Protein AF-A0A4S9LUE4-F1 (afdb_monomer_lite)

Radius of gyration: 18.69 Å; chains: 1; bounding box: 38×29×72 Å

Foldseek 3Di:
DVVLVVLLVVLVVLLVVVVVVVVPPDDDPPDDDDLLNSLQVNLVSLLVSLVVVVVVLPDPPDPLAQCAVSLVVSLVSLLVSLQVLLVVLQAADQDQLVSNLVSLVSSLVSLLVSLVSCVVVVNYDPVSVVSSVVSSVSSVSSSVSSVDPSYDPDDPPPPPPPD

Organism: Aureobasidium pullulans (NCBI:txid5580)

Sequence (163 aa):
MQLFLIKFVLIISTLFCFMQSTSRASTSIDDPQNTSDLVSQVTAAIQGADSLMMSNISSPGVANITFNEAYFNYVDSVLYLADTVQRRGRLFHSELNQPVYQALQSLSSAVSMYGHDLASQNIIQRNSTIRTLTTGSAIVRAQSAWANNQNYPGKREAFEWTS

pLDDT: mean 75.7, std 19.24, range [32.34, 97.75]

Secondary structure (DSSP, 8-state):
-HHHHHHHHHHHHHHHHHHHHHHT-SS-S-----HHHHHHHHHHHHHHHHHHHHHHHTSTT------HHHHHHHHHHHHHHHHHHHHHHTS-BSS-HHHHHHHHHHHHHHHHHHHHHHHHTT-S-HHHHHHHHHHHHHHHHHHHHHHS--B-SS---------

Structure (mmCIF, N/CA/C/O backbone):
data_AF-A0A4S9LUE4-F1
#
_entry.id   AF-A0A4S9LUE4-F1
#
loop_
_atom_site.group_PDB
_atom_site.id
_atom_site.type_symbol
_atom_site.label_atom_id
_atom_site.label_alt_id
_atom_site.label_comp_id
_atom_site.label_asym_id
_atom_site.label_entity_id
_atom_site.label_seq_id
_atom_site.pdbx_PDB_ins_code
_atom_site.Cartn_x
_atom_site.Cartn_y
_atom_site.Cartn_z
_atom_site.occupancy
_atom_site.B_iso_or_equiv
_atom_site.auth_seq_id
_atom_site.auth_comp_id
_atom_site.auth_asym_id
_atom_site.auth_atom_id
_atom_site.pdbx_PDB_model_num
ATOM 1 N N . MET A 1 1 ? -6.031 13.349 18.979 1.00 45.78 1 MET A N 1
ATOM 2 C CA . MET A 1 1 ? -6.762 12.983 17.738 1.00 45.78 1 MET A CA 1
ATOM 3 C C . MET A 1 1 ? -6.441 13.870 16.528 1.00 45.78 1 MET A C 1
ATOM 5 O O . MET A 1 1 ? -6.336 13.333 15.435 1.00 45.78 1 MET A O 1
ATOM 9 N N . GLN A 1 2 ? -6.228 15.185 16.677 1.00 38.06 2 GLN A N 1
ATOM 10 C CA . GLN A 1 2 ? -5.990 16.099 15.541 1.00 38.06 2 GLN A CA 1
ATOM 11 C C . GLN A 1 2 ? -4.717 15.777 14.724 1.00 38.06 2 GLN A C 1
ATOM 13 O O . GLN A 1 2 ? -4.746 15.814 13.501 1.00 38.06 2 GLN A O 1
ATOM 18 N N . LEU A 1 3 ? -3.628 15.350 15.379 1.00 42.78 3 LEU A N 1
ATOM 19 C CA . LEU A 1 3 ? -2.370 14.975 14.712 1.00 42.78 3 LEU A CA 1
ATOM 20 C C . LEU A 1 3 ? -2.484 13.703 13.846 1.00 42.78 3 LEU A C 1
ATOM 22 O O . LEU A 1 3 ? -1.803 13.567 12.833 1.00 42.78 3 LEU A O 1
ATOM 26 N N . PHE A 1 4 ? -3.370 12.784 14.238 1.00 48.81 4 PHE A N 1
ATOM 27 C CA . PHE A 1 4 ? -3.637 11.541 13.518 1.00 48.81 4 PHE A CA 1
ATOM 28 C C . PHE A 1 4 ? -4.406 11.824 12.216 1.00 48.81 4 PHE A C 1
ATOM 30 O O . PHE A 1 4 ? -4.006 11.366 11.149 1.00 48.81 4 PHE A O 1
ATOM 37 N N . LEU A 1 5 ? -5.456 12.654 12.284 1.00 48.19 5 LEU A N 1
ATOM 38 C CA . LEU A 1 5 ? -6.203 13.103 11.104 1.00 48.19 5 LEU A CA 1
ATOM 39 C C . LEU A 1 5 ? -5.308 13.859 10.117 1.00 48.19 5 LEU A C 1
ATOM 41 O O . LEU A 1 5 ? -5.442 13.660 8.919 1.00 48.19 5 LEU A O 1
ATOM 45 N N . ILE A 1 6 ? -4.352 14.660 10.598 1.00 49.06 6 ILE A N 1
ATOM 46 C CA . ILE A 1 6 ? -3.404 15.384 9.735 1.00 49.06 6 ILE A CA 1
ATOM 47 C C . ILE A 1 6 ? -2.508 14.418 8.947 1.00 49.06 6 ILE A C 1
ATOM 49 O O . ILE A 1 6 ? -2.323 14.609 7.748 1.00 49.06 6 ILE A O 1
ATOM 53 N N . LYS A 1 7 ? -1.985 13.354 9.576 1.00 48.34 7 LYS A N 1
ATOM 54 C CA . LYS A 1 7 ? -1.176 12.347 8.863 1.00 48.34 7 LYS A CA 1
ATOM 55 C C . LYS A 1 7 ? -2.007 11.479 7.917 1.00 48.34 7 LYS A C 1
ATOM 57 O O . LYS A 1 7 ? -1.537 11.121 6.844 1.00 48.34 7 LYS A O 1
ATOM 62 N N . PHE A 1 8 ? -3.253 11.199 8.281 1.00 52.25 8 PHE A N 1
ATOM 63 C CA . PHE A 1 8 ? -4.206 10.490 7.433 1.00 52.25 8 PHE A CA 1
ATOM 64 C C . PHE A 1 8 ? -4.598 11.307 6.190 1.00 52.25 8 PHE A C 1
ATOM 66 O O . PHE A 1 8 ? -4.598 10.798 5.071 1.00 52.25 8 PHE A O 1
ATOM 73 N N . VAL A 1 9 ? -4.841 12.607 6.374 1.00 53.91 9 VAL A N 1
ATOM 74 C CA . VAL A 1 9 ? -5.030 13.573 5.286 1.00 53.91 9 VAL A CA 1
ATOM 75 C C . VAL A 1 9 ? -3.762 13.680 4.442 1.00 53.91 9 VAL A C 1
ATOM 77 O O . VAL A 1 9 ? -3.874 13.684 3.230 1.00 53.91 9 VAL A O 1
ATOM 80 N N . LEU A 1 10 ? -2.562 13.658 5.031 1.00 53.78 10 LEU A N 1
ATOM 81 C CA . LEU A 1 10 ? -1.292 13.612 4.289 1.00 53.78 10 LEU A CA 1
ATOM 82 C C . LEU A 1 10 ? -1.137 12.349 3.427 1.00 53.78 10 LEU A C 1
ATOM 84 O O . LEU A 1 10 ? -0.624 12.451 2.315 1.00 53.78 10 LEU A O 1
ATOM 88 N N . ILE A 1 11 ? -1.600 11.182 3.889 1.00 58.00 11 ILE A N 1
ATOM 89 C CA . ILE A 1 11 ? -1.638 9.950 3.077 1.00 58.00 11 ILE A CA 1
ATOM 90 C C . ILE A 1 11 ? -2.582 10.147 1.883 1.00 58.00 11 ILE A C 1
ATOM 92 O O . ILE A 1 11 ? -2.194 9.913 0.741 1.00 58.00 11 ILE A O 1
ATOM 96 N N . ILE A 1 12 ? -3.793 10.658 2.118 1.00 57.31 12 ILE A N 1
ATOM 97 C CA . ILE A 1 12 ? -4.764 10.929 1.045 1.00 57.31 12 ILE A CA 1
ATOM 98 C C . ILE A 1 12 ? -4.251 12.020 0.086 1.00 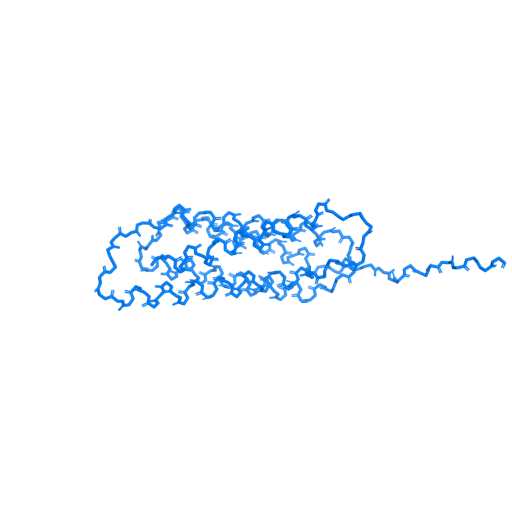57.31 12 ILE A C 1
ATOM 100 O O . ILE A 1 12 ? -4.403 11.896 -1.126 1.00 57.31 12 ILE A O 1
ATOM 104 N N . SER A 1 13 ? -3.598 13.066 0.592 1.00 54.06 13 SER A N 1
ATOM 105 C CA . SER A 1 13 ? -3.044 14.164 -0.204 1.00 54.06 13 SER A CA 1
ATOM 106 C C . SER A 1 13 ? -1.835 13.736 -1.034 1.00 54.06 1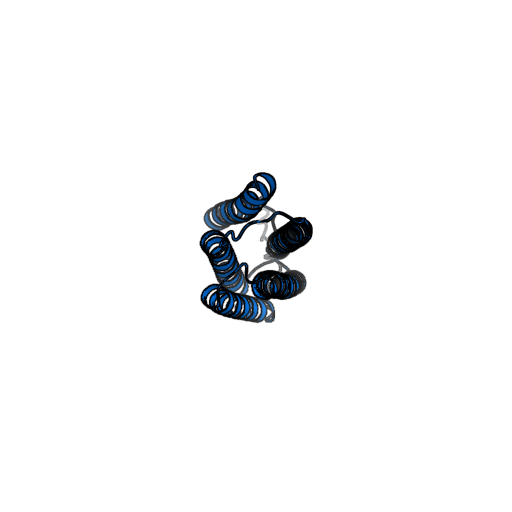3 SER A C 1
ATOM 108 O O . SER A 1 13 ? -1.746 14.130 -2.191 1.00 54.06 13 SER A O 1
ATOM 110 N N . THR A 1 14 ? -0.933 12.903 -0.505 1.00 56.78 14 THR A N 1
ATOM 111 C CA . THR A 1 14 ? 0.194 12.359 -1.291 1.00 56.78 14 THR A CA 1
ATOM 112 C C . THR A 1 14 ? -0.300 11.437 -2.408 1.00 56.78 14 THR A C 1
ATOM 114 O O . THR A 1 14 ? 0.182 11.525 -3.537 1.00 56.78 14 THR A O 1
ATOM 117 N N . LEU A 1 15 ? -1.342 10.643 -2.145 1.00 54.53 15 LEU A N 1
ATOM 118 C CA . LEU A 1 15 ? -2.043 9.855 -3.164 1.00 54.53 15 LEU A CA 1
ATOM 119 C C . LEU A 1 15 ? -2.737 10.725 -4.223 1.00 54.53 15 LEU A C 1
ATOM 121 O O . LEU A 1 15 ? -2.654 10.423 -5.414 1.00 54.53 15 LEU A O 1
ATOM 125 N N . PHE A 1 16 ? -3.381 11.823 -3.819 1.00 52.00 16 PHE A N 1
ATOM 126 C CA . PHE A 1 16 ? -4.038 12.758 -4.738 1.00 52.00 16 PHE A CA 1
ATOM 127 C C . PHE A 1 16 ? -3.031 13.524 -5.619 1.00 52.00 16 PHE A C 1
ATOM 129 O O . PHE A 1 16 ? -3.271 13.710 -6.812 1.00 52.00 16 PHE A O 1
ATOM 136 N N . CYS A 1 17 ? -1.869 13.902 -5.077 1.00 49.75 17 CYS A N 1
ATOM 137 C CA . CYS A 1 17 ? -0.790 14.525 -5.851 1.00 49.75 17 CYS A CA 1
ATOM 138 C C . CYS A 1 17 ? -0.208 13.567 -6.904 1.00 49.75 17 CYS A C 1
ATOM 140 O O . CYS A 1 17 ? -0.017 13.964 -8.053 1.00 49.75 17 CYS A O 1
ATOM 142 N N . PHE A 1 18 ? -0.007 12.291 -6.561 1.00 50.56 18 PHE A N 1
ATOM 143 C CA . PHE A 1 18 ? 0.437 11.278 -7.528 1.00 50.56 18 PHE A CA 1
ATOM 144 C C . PHE A 1 18 ? -0.603 11.001 -8.629 1.00 50.56 18 PHE A C 1
ATOM 146 O O . PHE A 1 18 ? -0.281 10.721 -9.788 1.00 50.56 18 PHE A O 1
ATOM 153 N N . MET A 1 19 ? -1.884 11.115 -8.290 1.00 50.16 19 MET A N 1
ATOM 154 C CA . MET A 1 19 ? -2.965 11.027 -9.267 1.00 50.16 19 MET A CA 1
ATOM 155 C C . MET A 1 19 ? -2.938 12.167 -10.289 1.00 50.16 19 MET A C 1
ATOM 157 O O . MET A 1 19 ? -3.210 11.951 -11.471 1.00 50.16 19 MET A O 1
ATOM 161 N N . GLN A 1 20 ? -2.558 13.374 -9.870 1.00 49.59 20 GLN A N 1
ATOM 162 C CA . GLN A 1 20 ? -2.398 14.497 -10.792 1.00 49.59 20 GLN A CA 1
ATOM 163 C C . GLN A 1 20 ? -1.162 14.361 -11.687 1.00 49.59 20 GLN A C 1
ATOM 165 O O . GLN A 1 20 ? -1.271 14.669 -12.877 1.00 49.59 20 GLN A O 1
ATOM 170 N N . SER A 1 21 ? -0.039 13.840 -11.182 1.00 42.50 21 SER A N 1
ATOM 171 C CA . SER A 1 21 ? 1.167 13.629 -12.000 1.00 42.50 21 SER A CA 1
ATOM 172 C C . SER A 1 21 ? 0.970 12.551 -13.071 1.00 42.50 21 SER A C 1
ATOM 174 O O . SER A 1 21 ? 1.343 12.739 -14.229 1.00 42.50 21 SER A O 1
ATOM 176 N N . THR A 1 22 ? 0.272 11.459 -12.744 1.00 43.53 22 THR A N 1
ATOM 177 C CA . THR A 1 22 ? -0.039 10.384 -13.708 1.00 43.53 22 THR A CA 1
ATOM 178 C C . THR A 1 22 ? -1.018 10.808 -14.813 1.00 43.53 22 THR A C 1
ATOM 180 O O . THR A 1 22 ? -0.915 10.309 -15.933 1.00 43.53 22 THR A O 1
ATOM 183 N N . SER A 1 23 ? -1.917 11.768 -14.555 1.00 39.56 23 SER A N 1
ATOM 184 C CA . SER A 1 23 ? -2.825 12.340 -15.573 1.00 39.56 23 SER A CA 1
ATOM 185 C C . SER A 1 23 ? -2.162 13.351 -16.523 1.00 39.56 23 SER A C 1
ATOM 187 O O . SER A 1 23 ? -2.708 13.652 -17.584 1.00 39.56 23 SER A O 1
ATOM 189 N N . ARG A 1 24 ? -0.978 13.865 -16.160 1.00 36.53 24 ARG A N 1
ATOM 190 C CA . ARG A 1 24 ? -0.192 14.849 -16.924 1.00 36.53 24 ARG A CA 1
ATOM 191 C C . ARG A 1 24 ? 0.995 14.232 -17.664 1.00 36.53 24 ARG A C 1
ATOM 193 O O . ARG A 1 24 ? 1.898 14.955 -18.073 1.00 36.53 24 ARG A O 1
ATOM 200 N N . ALA A 1 25 ? 0.986 12.917 -17.884 1.00 39.41 25 ALA A N 1
ATOM 201 C CA . ALA A 1 25 ? 2.006 12.202 -18.652 1.00 39.41 25 ALA A CA 1
ATOM 202 C C . ALA A 1 25 ? 1.921 12.483 -20.171 1.00 39.41 25 ALA A C 1
ATOM 204 O O . ALA A 1 25 ? 1.846 11.580 -21.001 1.00 39.41 25 ALA A O 1
ATOM 205 N N . SER A 1 26 ? 1.970 13.760 -20.531 1.00 37.84 26 SER A N 1
ATOM 206 C CA . SER A 1 26 ? 2.366 14.263 -21.834 1.00 37.84 26 SER A CA 1
ATOM 207 C C . SER A 1 26 ? 3.294 15.458 -21.590 1.00 37.84 26 SER A C 1
ATOM 209 O O . SER A 1 26 ? 2.858 16.505 -21.122 1.00 37.84 26 SER A O 1
ATOM 211 N N . THR A 1 27 ? 4.577 15.241 -21.909 1.00 36.41 27 THR A N 1
ATOM 212 C CA . THR A 1 27 ? 5.605 16.243 -22.264 1.00 36.41 27 THR A CA 1
ATOM 213 C C . THR A 1 27 ? 6.273 17.104 -21.180 1.00 36.41 27 THR A C 1
ATOM 215 O O . THR A 1 27 ? 6.507 18.285 -21.418 1.00 36.41 27 THR A O 1
ATOM 218 N N . SER A 1 28 ? 6.700 16.547 -20.045 1.00 32.34 28 SER A N 1
ATOM 219 C CA . SER A 1 28 ? 7.717 17.218 -19.214 1.00 32.34 28 SER A CA 1
ATOM 220 C C . SER A 1 28 ? 8.610 16.210 -18.491 1.00 32.34 28 SER A C 1
ATOM 222 O O . SER A 1 28 ? 8.122 15.242 -17.919 1.00 32.34 28 SER A O 1
ATOM 224 N N . ILE A 1 29 ? 9.921 16.443 -18.554 1.00 40.41 29 ILE A N 1
ATOM 225 C CA . ILE A 1 29 ? 10.997 15.658 -17.929 1.00 40.41 29 ILE A CA 1
ATOM 226 C C . ILE A 1 29 ? 11.095 15.940 -16.407 1.00 40.41 29 ILE A C 1
ATOM 228 O O . ILE A 1 29 ? 11.882 15.302 -15.716 1.00 40.41 29 ILE A O 1
ATOM 232 N N . ASP A 1 30 ? 10.233 16.806 -15.856 1.00 35.16 30 ASP A N 1
ATOM 233 C CA . ASP A 1 30 ? 10.431 17.417 -14.534 1.00 35.16 30 ASP A CA 1
ATOM 234 C C . ASP A 1 30 ? 9.362 17.080 -13.464 1.00 35.16 30 ASP A C 1
ATOM 236 O O . ASP A 1 30 ? 9.057 17.919 -12.620 1.00 35.16 30 ASP A O 1
ATOM 240 N N . ASP A 1 31 ? 8.804 15.860 -13.429 1.00 41.84 31 ASP A N 1
ATOM 241 C CA . ASP A 1 31 ? 8.008 15.386 -12.270 1.00 41.84 31 ASP A CA 1
ATOM 242 C C . ASP A 1 31 ? 8.612 14.091 -11.667 1.00 41.84 31 ASP A C 1
ATOM 244 O O . ASP A 1 31 ? 8.369 12.997 -12.188 1.00 41.84 31 ASP A O 1
ATOM 248 N N . PRO A 1 32 ? 9.472 14.172 -10.623 1.00 44.44 32 PRO A N 1
ATOM 249 C CA . PRO A 1 32 ? 10.456 13.130 -10.328 1.00 44.44 32 PRO A CA 1
ATOM 250 C C . PRO A 1 32 ? 10.109 12.247 -9.119 1.00 44.44 32 PRO A C 1
ATOM 252 O O . PRO A 1 32 ? 11.018 11.820 -8.411 1.00 44.44 32 PRO A O 1
ATOM 255 N N . GLN A 1 33 ? 8.840 11.950 -8.820 1.00 57.25 33 GLN A N 1
ATOM 256 C CA . GLN A 1 33 ? 8.577 10.853 -7.876 1.00 57.25 33 GLN A CA 1
ATOM 257 C C . GLN A 1 33 ? 8.520 9.524 -8.627 1.00 57.25 33 GLN A C 1
ATOM 259 O O . GLN A 1 33 ? 7.507 9.148 -9.226 1.00 57.25 33 GLN A O 1
ATOM 264 N N . ASN A 1 34 ? 9.646 8.806 -8.585 1.00 80.31 34 ASN A N 1
ATOM 265 C CA . ASN A 1 34 ? 9.705 7.407 -8.983 1.00 80.31 34 ASN A CA 1
ATOM 266 C C . ASN A 1 34 ? 8.670 6.608 -8.177 1.00 80.31 34 ASN A C 1
ATOM 268 O O . ASN A 1 34 ? 8.372 6.920 -7.018 1.00 80.31 34 ASN A O 1
ATOM 272 N N . THR A 1 35 ? 8.101 5.574 -8.792 1.00 86.12 35 THR A N 1
ATOM 273 C CA . THR A 1 35 ? 7.107 4.698 -8.159 1.00 86.12 35 THR A CA 1
ATOM 274 C C . THR A 1 35 ? 7.624 4.144 -6.833 1.00 86.12 35 THR A C 1
ATOM 276 O O . THR A 1 35 ? 6.872 4.087 -5.858 1.00 86.12 35 THR A O 1
ATOM 279 N N . SER A 1 36 ? 8.911 3.790 -6.768 1.00 89.75 36 SER A N 1
ATOM 280 C CA . SER A 1 36 ? 9.562 3.328 -5.537 1.00 89.75 36 SER A CA 1
ATOM 281 C C . SER A 1 36 ? 9.505 4.356 -4.407 1.00 89.75 36 SER A C 1
ATOM 283 O O . SER A 1 36 ? 9.246 3.987 -3.260 1.00 89.75 36 SER A O 1
ATOM 285 N N . ASP A 1 37 ? 9.706 5.637 -4.716 1.00 87.88 37 ASP A N 1
ATOM 286 C CA . ASP A 1 37 ? 9.773 6.709 -3.720 1.00 87.88 37 ASP A CA 1
ATOM 287 C C . ASP A 1 37 ? 8.390 6.998 -3.151 1.00 87.88 37 ASP A C 1
ATOM 289 O O . ASP A 1 37 ? 8.237 7.129 -1.937 1.00 87.88 37 ASP A O 1
ATOM 293 N N . LEU A 1 38 ? 7.366 7.019 -4.008 1.00 85.25 38 LEU A N 1
ATOM 294 C CA . LEU A 1 38 ? 5.978 7.149 -3.572 1.00 85.25 38 LEU A CA 1
ATOM 295 C C . LEU A 1 38 ? 5.576 5.990 -2.656 1.00 85.25 38 LEU A C 1
ATOM 297 O O . LEU A 1 38 ? 5.056 6.209 -1.562 1.00 85.25 38 LEU A O 1
ATOM 301 N N . VAL A 1 39 ? 5.805 4.751 -3.098 1.00 90.19 39 VAL A N 1
ATOM 302 C CA . VAL A 1 39 ? 5.436 3.560 -2.321 1.00 90.19 39 VAL A CA 1
ATOM 303 C C . VAL A 1 39 ? 6.177 3.552 -0.979 1.00 90.19 39 VAL A C 1
ATOM 305 O O . VAL A 1 39 ? 5.584 3.226 0.052 1.00 90.19 39 VAL A O 1
ATOM 308 N N . SER A 1 40 ? 7.438 3.988 -0.959 1.00 90.62 40 SER A N 1
ATOM 309 C CA . SER A 1 40 ? 8.228 4.129 0.270 1.00 90.62 40 SER A CA 1
ATOM 310 C C . SER A 1 40 ? 7.691 5.230 1.190 1.00 90.62 40 SER A C 1
ATOM 312 O O . SER A 1 40 ? 7.584 5.015 2.396 1.00 90.62 40 SER A O 1
ATOM 314 N N . GLN A 1 41 ? 7.279 6.381 0.648 1.00 86.19 41 GLN A N 1
ATOM 315 C CA . GLN A 1 41 ? 6.655 7.459 1.426 1.00 86.19 41 GLN A CA 1
ATOM 316 C C . GLN A 1 41 ? 5.337 7.012 2.064 1.00 86.19 41 GLN A C 1
ATOM 318 O O . GLN A 1 41 ? 5.117 7.248 3.252 1.00 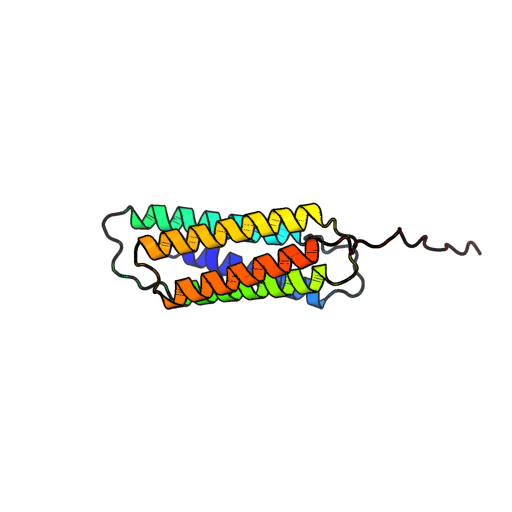86.19 41 GLN A O 1
ATOM 323 N N . VAL A 1 42 ? 4.484 6.314 1.307 1.00 86.44 42 VAL A N 1
ATOM 324 C CA . VAL A 1 42 ? 3.234 5.748 1.835 1.00 86.44 42 VAL A CA 1
ATOM 325 C C . VAL A 1 42 ? 3.533 4.715 2.923 1.00 86.44 42 VAL A C 1
ATOM 327 O O . VAL A 1 42 ? 2.899 4.737 3.976 1.00 86.44 42 VAL A O 1
ATOM 330 N N . THR A 1 43 ? 4.540 3.863 2.722 1.00 90.56 43 THR A N 1
ATOM 331 C CA . THR A 1 43 ? 4.988 2.887 3.730 1.00 90.56 43 THR A CA 1
ATOM 332 C C . THR A 1 43 ? 5.408 3.576 5.030 1.00 90.56 43 THR A C 1
ATOM 334 O O . THR A 1 43 ? 4.913 3.221 6.101 1.00 90.56 43 THR A O 1
ATOM 337 N N . ALA A 1 44 ? 6.257 4.602 4.946 1.00 85.44 44 ALA A N 1
ATOM 338 C CA . ALA A 1 44 ? 6.711 5.364 6.108 1.00 85.44 44 ALA A CA 1
ATOM 339 C C . ALA A 1 44 ? 5.552 6.087 6.816 1.00 85.44 44 ALA A C 1
ATOM 341 O O . ALA A 1 44 ? 5.508 6.156 8.047 1.00 85.44 44 ALA A O 1
ATOM 342 N N . ALA A 1 45 ? 4.581 6.599 6.055 1.00 83.88 45 ALA A N 1
ATOM 343 C CA . ALA A 1 45 ? 3.395 7.231 6.617 1.00 83.88 45 ALA A CA 1
ATOM 344 C C . ALA A 1 45 ? 2.521 6.233 7.397 1.00 83.88 45 ALA A C 1
ATOM 346 O O . ALA A 1 45 ? 2.055 6.570 8.486 1.00 83.88 45 ALA A O 1
ATOM 347 N N . ILE A 1 46 ? 2.353 5.006 6.888 1.00 87.38 46 ILE A N 1
ATOM 348 C CA . ILE A 1 46 ? 1.626 3.924 7.576 1.00 87.38 46 ILE A CA 1
ATOM 349 C C . ILE A 1 46 ? 2.337 3.541 8.874 1.00 87.38 46 ILE A C 1
ATOM 351 O O . ILE A 1 46 ? 1.712 3.555 9.929 1.00 87.38 46 ILE A O 1
ATOM 355 N N . GLN A 1 47 ? 3.644 3.276 8.821 1.00 88.44 47 GLN A N 1
ATOM 356 C CA . GLN A 1 47 ? 4.440 2.930 10.009 1.00 88.44 47 GLN A CA 1
ATOM 357 C C . GLN A 1 47 ? 4.405 4.041 11.070 1.00 88.44 47 GLN A C 1
ATOM 359 O O . GLN A 1 47 ? 4.295 3.783 12.270 1.00 88.44 47 GLN A O 1
ATOM 364 N N . GLY A 1 48 ? 4.451 5.302 10.631 1.00 84.44 48 GLY A N 1
ATOM 365 C CA . GLY A 1 48 ? 4.313 6.451 11.519 1.00 84.44 48 GLY A CA 1
ATOM 366 C C . GLY A 1 48 ? 2.914 6.582 12.129 1.00 84.44 48 GLY A C 1
ATOM 367 O O . GLY A 1 48 ? 2.800 7.012 13.276 1.00 84.44 48 GLY A O 1
ATOM 368 N N . ALA A 1 49 ? 1.854 6.242 11.390 1.00 81.62 49 ALA A N 1
ATOM 369 C CA . ALA A 1 49 ? 0.485 6.233 11.909 1.00 81.62 49 ALA A CA 1
ATOM 370 C C . ALA A 1 49 ? 0.279 5.113 12.939 1.00 81.62 49 ALA A C 1
ATOM 372 O O . ALA A 1 49 ? -0.309 5.359 13.992 1.00 81.62 49 ALA A O 1
ATOM 373 N N . ASP A 1 50 ? 0.823 3.933 12.656 1.00 84.62 50 ASP A N 1
ATOM 374 C CA . ASP A 1 50 ? 0.802 2.767 13.534 1.00 84.62 50 ASP A CA 1
ATOM 375 C C . ASP A 1 50 ? 1.475 3.053 14.886 1.00 84.62 50 ASP A C 1
ATOM 377 O O . ASP A 1 50 ? 0.830 2.997 15.935 1.00 84.62 50 ASP A O 1
ATOM 381 N N . SER A 1 51 ? 2.723 3.536 14.857 1.00 85.81 51 SER A N 1
ATOM 382 C CA . SER A 1 51 ? 3.472 3.909 16.068 1.00 85.81 51 SER A CA 1
ATOM 383 C C . SER A 1 51 ? 2.716 4.924 16.939 1.00 85.81 51 SER A C 1
ATOM 385 O O . SER A 1 51 ? 2.669 4.807 18.165 1.00 85.81 51 SER A O 1
ATOM 387 N N . LEU A 1 52 ? 2.084 5.925 16.312 1.00 82.00 52 LEU A N 1
ATOM 388 C CA . LEU A 1 52 ? 1.293 6.932 17.022 1.00 82.00 52 LEU A CA 1
ATOM 389 C C . LEU A 1 52 ? 0.011 6.343 17.619 1.00 82.00 52 LEU A C 1
ATOM 391 O O . LEU A 1 52 ? -0.346 6.701 18.743 1.00 82.00 52 LEU A O 1
ATOM 395 N N . MET A 1 53 ? -0.682 5.456 16.904 1.00 78.12 53 MET A N 1
ATOM 396 C CA . MET A 1 53 ? -1.867 4.785 17.440 1.00 78.12 53 MET A CA 1
ATOM 397 C C . MET A 1 53 ? -1.511 3.908 18.639 1.00 78.12 53 MET A C 1
ATOM 399 O O . MET A 1 53 ? -2.111 4.083 19.699 1.00 78.12 53 MET A O 1
ATOM 403 N N . MET A 1 54 ? -0.492 3.056 18.521 1.00 79.69 54 MET A N 1
ATOM 404 C CA . MET A 1 54 ? -0.059 2.172 19.610 1.00 79.69 54 MET A CA 1
ATOM 405 C C . MET A 1 54 ? 0.413 2.948 20.846 1.00 79.69 54 MET A C 1
ATOM 407 O O . MET A 1 54 ? 0.062 2.597 21.976 1.00 79.69 54 MET A O 1
ATOM 411 N N . SER A 1 55 ? 1.102 4.079 20.653 1.00 79.44 55 SER A N 1
ATOM 412 C CA . SER A 1 55 ? 1.462 4.967 21.767 1.00 79.44 55 SER A CA 1
ATOM 413 C C . SER A 1 55 ? 0.246 5.580 22.483 1.00 79.44 55 SER A C 1
ATOM 415 O O . SER A 1 55 ? 0.264 5.719 23.703 1.00 79.44 55 SER A O 1
ATOM 417 N N . ASN A 1 56 ? -0.834 5.900 21.757 1.00 71.88 56 ASN A N 1
ATOM 418 C CA . ASN A 1 56 ? -2.040 6.495 22.343 1.00 71.88 56 ASN A CA 1
ATOM 419 C C . ASN A 1 56 ? -2.894 5.464 23.089 1.00 71.88 56 ASN A C 1
ATOM 421 O O . ASN A 1 56 ? -3.436 5.780 24.144 1.00 71.88 56 ASN A O 1
ATOM 425 N N . ILE A 1 57 ? -2.997 4.238 22.569 1.00 68.56 57 ILE A N 1
ATOM 426 C CA . ILE A 1 57 ? -3.749 3.135 23.199 1.00 68.56 57 ILE A CA 1
ATOM 427 C C . ILE A 1 57 ? -3.126 2.744 24.547 1.00 68.56 57 ILE A C 1
ATOM 429 O O . ILE A 1 57 ? -3.827 2.337 25.467 1.00 68.56 57 ILE A O 1
ATOM 433 N N . SER A 1 58 ? -1.817 2.952 24.695 1.00 63.09 58 SER A N 1
ATOM 434 C CA . SER A 1 58 ? -1.081 2.728 25.943 1.00 63.09 58 SER A CA 1
ATOM 435 C C . SER A 1 58 ? -1.440 3.729 27.060 1.00 63.09 58 SER A C 1
ATOM 437 O O . SER A 1 58 ? -0.986 3.569 28.193 1.00 63.09 58 SER A O 1
ATOM 439 N N . SER A 1 59 ? -2.232 4.772 26.770 1.00 60.25 59 SER A N 1
ATOM 440 C CA . SER A 1 59 ? -2.655 5.781 27.745 1.00 60.25 59 SER A CA 1
ATOM 441 C C . SER A 1 59 ? -4.016 5.417 28.368 1.00 60.25 59 SER A C 1
ATOM 443 O O . SER A 1 59 ? -4.990 5.218 27.634 1.00 60.25 59 SER A O 1
ATOM 445 N N . PRO A 1 60 ? -4.134 5.338 29.710 1.00 45.97 60 PRO A N 1
ATOM 446 C CA . PRO A 1 60 ? -5.384 4.984 30.379 1.00 45.97 60 PRO A CA 1
ATOM 447 C C . PRO A 1 60 ? -6.410 6.111 30.192 1.00 45.97 60 PRO A C 1
ATOM 449 O O . PRO A 1 60 ? -6.361 7.135 30.867 1.00 45.97 60 PRO A O 1
ATOM 452 N N . GLY A 1 61 ? -7.329 5.935 29.241 1.00 52.06 61 GLY A N 1
ATOM 453 C CA . GLY A 1 61 ? -8.381 6.915 28.950 1.00 52.06 61 GLY A CA 1
ATOM 454 C C . GLY A 1 61 ? -8.926 6.906 27.522 1.00 52.06 61 GLY A C 1
ATOM 455 O O . GLY A 1 61 ? -9.890 7.621 27.247 1.00 52.06 61 GLY A O 1
ATOM 456 N N . VAL A 1 62 ? -8.361 6.114 26.603 1.00 52.50 62 VAL A N 1
ATOM 457 C CA . VAL A 1 62 ? -8.896 6.019 25.237 1.00 52.50 62 VAL A CA 1
ATOM 458 C C . VAL A 1 62 ? -10.177 5.187 25.246 1.00 52.50 62 VAL A C 1
ATOM 460 O O . VAL A 1 62 ? -10.165 3.960 25.254 1.00 52.50 62 VAL A O 1
ATOM 463 N N . ALA A 1 63 ? -11.300 5.900 25.298 1.00 50.78 63 ALA A N 1
ATOM 464 C CA . ALA A 1 63 ? -12.637 5.356 25.150 1.00 50.78 63 ALA A CA 1
ATOM 465 C C . ALA A 1 63 ? -12.801 4.586 23.827 1.00 50.78 63 ALA A C 1
ATOM 467 O O . ALA A 1 63 ? -12.074 4.802 22.860 1.00 50.78 63 ALA A O 1
ATOM 468 N N . ASN A 1 64 ? -13.812 3.720 23.819 1.00 53.81 64 ASN A N 1
ATOM 469 C CA . ASN A 1 64 ? -14.290 2.830 22.760 1.00 53.81 64 ASN A CA 1
ATOM 470 C C . ASN A 1 64 ? -14.612 3.561 21.429 1.00 53.81 64 ASN A C 1
ATOM 472 O O . ASN A 1 64 ? -15.775 3.703 21.053 1.00 53.81 64 ASN A O 1
ATOM 476 N N . ILE A 1 65 ? -13.600 4.085 20.733 1.00 61.41 65 ILE A N 1
ATOM 477 C CA . ILE A 1 65 ? -13.748 4.772 19.445 1.00 61.41 65 ILE A CA 1
ATOM 478 C C . ILE A 1 65 ? -13.592 3.729 18.340 1.00 61.41 65 ILE A C 1
ATOM 480 O O . ILE A 1 65 ? -12.497 3.240 18.070 1.00 61.41 65 ILE A O 1
ATOM 484 N N . THR A 1 66 ? -14.692 3.401 17.670 1.00 64.25 66 THR A N 1
ATOM 485 C CA . THR A 1 66 ? -14.665 2.538 16.487 1.00 64.25 66 THR A CA 1
ATOM 486 C C . THR A 1 66 ? -14.008 3.269 15.319 1.00 64.25 66 THR A C 1
ATOM 488 O O . THR A 1 66 ? -14.507 4.305 14.879 1.00 64.25 66 THR A O 1
ATOM 491 N N . PHE A 1 67 ? -12.917 2.716 14.787 1.00 76.62 67 PHE A N 1
ATOM 492 C CA . PHE A 1 67 ? -12.062 3.379 13.794 1.00 76.62 67 PHE A CA 1
ATOM 493 C C . PHE A 1 67 ? -12.335 2.941 12.336 1.00 76.62 67 PHE A C 1
ATOM 495 O O . PHE A 1 67 ? -11.565 3.228 11.423 1.00 76.62 67 PHE A O 1
ATOM 502 N N . ASN A 1 68 ? -13.432 2.216 12.100 1.00 78.81 68 ASN A N 1
ATOM 503 C CA . ASN A 1 68 ? -13.643 1.460 10.859 1.00 78.81 68 ASN A CA 1
ATOM 504 C C . ASN A 1 68 ? -13.749 2.318 9.598 1.00 78.81 68 ASN A C 1
ATOM 506 O O . ASN A 1 68 ? -13.175 1.948 8.585 1.00 78.81 68 ASN A O 1
ATOM 510 N N . GLU A 1 69 ? -14.450 3.452 9.641 1.00 81.44 69 GLU A N 1
ATOM 511 C CA . GLU A 1 69 ? -14.635 4.290 8.448 1.00 81.44 69 GLU A CA 1
ATOM 512 C C . GLU A 1 69 ? -13.312 4.902 7.976 1.00 81.44 69 GLU A C 1
ATOM 514 O O . GLU A 1 69 ? -12.942 4.788 6.808 1.00 81.44 69 GLU A O 1
ATOM 519 N N . ALA A 1 70 ? -12.546 5.476 8.907 1.00 79.88 70 ALA A N 1
ATOM 520 C CA . ALA A 1 70 ? -11.210 5.969 8.611 1.00 79.88 70 ALA A CA 1
ATOM 521 C C . ALA A 1 70 ? -10.311 4.824 8.131 1.00 79.88 70 ALA A C 1
ATOM 523 O O . ALA A 1 70 ? -9.654 4.947 7.104 1.00 79.88 70 ALA A O 1
ATOM 524 N N . TYR A 1 71 ? -10.329 3.672 8.798 1.00 85.12 71 TYR A N 1
ATOM 525 C CA . TYR A 1 71 ? -9.540 2.528 8.356 1.00 85.12 71 TYR A CA 1
ATOM 526 C C . TYR A 1 71 ? -9.917 2.047 6.942 1.00 85.12 71 TYR A C 1
ATOM 528 O O . TYR A 1 71 ? -9.027 1.782 6.137 1.00 85.12 71 TYR A O 1
ATOM 536 N N . PHE A 1 72 ? -11.205 1.999 6.594 1.00 86.25 72 PHE A N 1
ATOM 537 C CA . PHE A 1 72 ? -11.665 1.655 5.246 1.00 86.25 72 PHE A CA 1
ATOM 538 C C . PHE A 1 72 ? -11.143 2.618 4.191 1.00 86.25 72 PHE A C 1
ATOM 540 O O . PHE A 1 72 ? -10.586 2.162 3.197 1.00 86.25 72 PHE A O 1
ATOM 547 N N . ASN A 1 73 ? -11.238 3.926 4.432 1.00 83.69 73 ASN A N 1
ATOM 548 C CA . ASN A 1 73 ? -10.710 4.926 3.503 1.00 83.69 73 ASN A CA 1
ATOM 549 C C . ASN A 1 73 ? -9.206 4.736 3.266 1.00 83.69 73 ASN A C 1
ATOM 551 O O . ASN A 1 73 ? -8.721 4.903 2.147 1.00 83.69 73 ASN A O 1
ATOM 555 N N . TYR A 1 74 ? -8.465 4.339 4.301 1.00 86.38 74 TYR A N 1
ATOM 556 C CA . TYR A 1 74 ? -7.041 4.034 4.191 1.00 86.38 74 TYR A CA 1
ATOM 557 C C . TYR A 1 74 ? -6.796 2.787 3.342 1.00 86.38 74 TYR A C 1
ATOM 559 O O . TYR A 1 74 ? -6.013 2.833 2.394 1.00 86.38 74 TYR A O 1
ATOM 567 N N . VAL A 1 75 ? -7.474 1.685 3.657 1.00 89.94 75 VAL A N 1
ATOM 568 C CA . VAL A 1 75 ? -7.280 0.410 2.962 1.00 89.94 75 VAL A CA 1
ATOM 569 C C . VAL A 1 75 ? -7.699 0.505 1.493 1.00 89.94 75 VAL A C 1
ATOM 571 O O . VAL A 1 75 ? -7.004 -0.044 0.636 1.00 89.94 75 VAL A O 1
ATOM 574 N N . ASP A 1 76 ? -8.767 1.248 1.194 1.00 87.88 76 ASP A N 1
ATOM 575 C CA . ASP A 1 76 ? -9.228 1.522 -0.171 1.00 87.88 76 ASP A CA 1
ATOM 576 C C . ASP A 1 76 ? -8.219 2.397 -0.931 1.00 87.88 76 ASP A C 1
ATOM 578 O O . ASP A 1 76 ? -7.929 2.148 -2.101 1.00 87.88 76 ASP A O 1
ATOM 582 N N . SER A 1 77 ? -7.607 3.375 -0.259 1.00 84.69 77 SER A N 1
ATOM 583 C CA . SER A 1 77 ? -6.558 4.209 -0.852 1.00 84.69 77 SER A CA 1
ATOM 584 C C . SER A 1 77 ? -5.296 3.407 -1.191 1.00 84.69 77 SER A C 1
ATOM 586 O O . SER A 1 77 ? -4.699 3.590 -2.254 1.00 84.69 77 SER A O 1
ATOM 588 N N . VAL A 1 78 ? -4.894 2.478 -0.319 1.00 89.25 78 VAL A N 1
ATOM 589 C CA . VAL A 1 78 ? -3.757 1.585 -0.584 1.00 89.25 78 VAL A CA 1
ATOM 590 C C . VAL A 1 78 ? -4.092 0.561 -1.672 1.00 89.25 78 VAL A C 1
ATOM 592 O O . VAL A 1 78 ? -3.236 0.260 -2.504 1.00 89.25 78 VAL A O 1
ATOM 595 N N . LEU A 1 79 ? -5.329 0.054 -1.721 1.00 92.56 79 LEU A N 1
ATOM 596 C CA . LEU A 1 79 ? -5.798 -0.803 -2.815 1.00 92.56 79 LEU A CA 1
ATOM 597 C C . LEU A 1 79 ? -5.682 -0.075 -4.157 1.00 92.56 79 LEU A C 1
ATOM 599 O O . LEU A 1 79 ? -5.115 -0.601 -5.114 1.00 92.56 79 LEU A O 1
ATOM 603 N N . TYR A 1 80 ? -6.151 1.169 -4.193 1.00 88.44 80 TYR A N 1
ATOM 604 C CA . TYR A 1 80 ? -6.068 2.017 -5.370 1.00 88.44 80 TYR A CA 1
ATOM 605 C C . TYR A 1 80 ? -4.614 2.279 -5.809 1.00 88.44 80 TYR A C 1
ATOM 607 O O . TYR A 1 80 ? -4.293 2.204 -7.004 1.00 88.44 80 TYR A O 1
ATOM 615 N N . LEU A 1 81 ? -3.716 2.545 -4.853 1.00 88.38 81 LEU A N 1
ATOM 616 C CA . LEU A 1 81 ? -2.278 2.660 -5.109 1.00 88.38 81 LEU A CA 1
ATOM 617 C C . LEU A 1 81 ? -1.729 1.381 -5.740 1.00 88.38 81 LEU A C 1
ATOM 619 O O . LEU A 1 81 ? -1.081 1.450 -6.783 1.00 88.38 81 LEU A O 1
ATOM 623 N N . ALA A 1 82 ? -2.012 0.224 -5.140 1.00 93.94 82 ALA A N 1
ATOM 624 C CA . ALA A 1 82 ? -1.535 -1.066 -5.622 1.00 93.94 82 ALA A CA 1
ATOM 625 C C . ALA A 1 82 ? -1.999 -1.341 -7.060 1.00 93.94 82 ALA A C 1
ATOM 627 O O . ALA A 1 82 ? -1.176 -1.684 -7.908 1.00 93.94 82 ALA A O 1
ATOM 628 N N . ASP A 1 83 ? -3.275 -1.106 -7.369 1.00 91.94 83 ASP A N 1
ATOM 629 C CA . ASP A 1 83 ? -3.805 -1.279 -8.725 1.00 91.94 83 ASP A CA 1
ATOM 630 C C . ASP A 1 83 ? -3.150 -0.308 -9.728 1.00 91.94 83 ASP A C 1
ATOM 632 O O . ASP A 1 83 ? -2.870 -0.676 -10.872 1.00 91.94 83 ASP A O 1
ATOM 636 N N . THR A 1 84 ? -2.862 0.930 -9.316 1.00 88.50 84 THR A N 1
ATOM 637 C CA . THR A 1 84 ? -2.186 1.926 -10.166 1.00 88.50 84 THR A CA 1
ATOM 638 C C . THR A 1 84 ? -0.736 1.540 -10.444 1.00 88.50 84 THR A C 1
ATOM 640 O O . THR A 1 84 ? -0.302 1.543 -11.599 1.00 88.50 84 THR A O 1
ATOM 643 N N . VAL A 1 85 ? -0.004 1.141 -9.405 1.00 90.62 85 VAL A N 1
ATOM 644 C CA . VAL A 1 85 ? 1.375 0.655 -9.515 1.00 90.62 85 VAL A CA 1
ATOM 645 C C . VAL A 1 85 ? 1.425 -0.611 -10.370 1.00 90.62 85 VAL A C 1
ATOM 647 O O . VAL A 1 85 ? 2.286 -0.723 -11.240 1.00 90.62 85 VAL A O 1
ATOM 650 N N . GLN A 1 86 ? 0.469 -1.529 -10.207 1.00 93.69 86 GLN A N 1
ATOM 651 C CA . GLN A 1 86 ? 0.344 -2.724 -11.041 1.00 93.69 86 GLN A CA 1
ATOM 652 C C . GLN A 1 86 ? 0.144 -2.374 -12.520 1.00 93.69 86 GLN A C 1
ATOM 654 O O . GLN A 1 86 ? 0.787 -2.977 -13.379 1.00 93.69 86 GLN A O 1
ATOM 659 N N . ARG A 1 87 ? -0.744 -1.418 -12.837 1.00 89.00 87 ARG A N 1
ATOM 660 C CA . ARG A 1 87 ? -0.950 -0.962 -14.223 1.00 89.00 87 ARG A CA 1
ATOM 661 C C . ARG A 1 87 ? 0.337 -0.394 -14.814 1.00 89.00 87 ARG A C 1
ATOM 663 O O . ARG A 1 87 ? 0.678 -0.760 -15.934 1.00 89.00 87 ARG A O 1
ATOM 670 N N . ARG A 1 88 ? 1.069 0.435 -14.061 1.00 86.94 88 ARG A N 1
ATOM 671 C CA . ARG A 1 88 ? 2.347 1.013 -14.507 1.00 86.94 88 ARG A CA 1
ATOM 672 C C . ARG A 1 88 ? 3.406 -0.060 -14.777 1.00 86.94 88 ARG A C 1
ATOM 674 O O . ARG A 1 88 ? 4.012 -0.020 -15.837 1.00 86.94 88 ARG A O 1
ATOM 681 N N . GLY A 1 89 ? 3.560 -1.046 -13.891 1.00 88.00 89 GLY A N 1
ATOM 682 C CA . GLY A 1 89 ? 4.533 -2.140 -14.058 1.00 88.00 89 GLY A CA 1
ATOM 683 C C . GLY A 1 89 ? 4.213 -3.124 -15.192 1.00 88.00 89 GLY A C 1
ATOM 684 O O . GLY A 1 89 ? 5.021 -3.986 -15.512 1.00 88.00 89 GLY A O 1
ATOM 685 N N . ARG A 1 90 ? 3.025 -3.033 -15.804 1.00 87.88 90 ARG A N 1
ATOM 686 C CA . ARG A 1 90 ? 2.655 -3.811 -17.001 1.00 87.88 90 ARG A CA 1
ATOM 687 C C . ARG A 1 90 ? 2.971 -3.093 -18.313 1.00 87.88 90 ARG A C 1
ATOM 689 O O . ARG A 1 90 ? 2.782 -3.682 -19.373 1.00 87.88 90 ARG A O 1
ATOM 696 N N . LEU A 1 91 ? 3.375 -1.828 -18.249 1.00 84.75 91 LEU A N 1
ATOM 697 C CA . LEU A 1 91 ? 3.741 -1.018 -19.405 1.00 84.75 91 LEU A CA 1
ATOM 698 C C . LEU A 1 91 ? 5.261 -0.896 -19.477 1.00 84.75 91 LEU A C 1
ATOM 700 O O . LEU A 1 91 ? 5.940 -1.025 -18.465 1.00 84.75 91 LEU A O 1
ATOM 704 N N . PHE A 1 92 ? 5.796 -0.583 -20.656 1.00 80.94 92 PHE A N 1
ATOM 705 C CA . PHE A 1 92 ? 7.212 -0.251 -20.766 1.00 80.94 92 PHE A CA 1
ATOM 706 C C . PHE A 1 92 ? 7.531 1.033 -19.990 1.00 80.94 92 PHE A C 1
ATOM 708 O O . PHE A 1 92 ? 6.904 2.077 -20.199 1.00 80.94 92 PHE A O 1
ATOM 715 N N . HIS A 1 93 ? 8.538 0.966 -19.123 1.00 81.00 93 HIS A N 1
ATOM 716 C CA . HIS A 1 93 ? 8.991 2.087 -18.298 1.00 81.00 93 HIS A CA 1
ATOM 717 C C . HIS A 1 93 ? 10.523 2.164 -18.245 1.00 81.00 93 HIS A C 1
ATOM 719 O O . HIS A 1 93 ? 11.240 1.192 -18.487 1.00 81.00 93 HIS A O 1
ATOM 725 N N . SER A 1 94 ? 11.042 3.356 -17.951 1.00 81.94 94 SER A N 1
ATOM 726 C CA . SER A 1 94 ? 12.479 3.606 -17.757 1.00 81.94 94 SER A CA 1
ATOM 727 C C . SER A 1 94 ? 12.941 3.329 -16.324 1.00 81.94 94 SER A C 1
ATOM 729 O O . SER A 1 94 ? 14.130 3.135 -16.088 1.00 81.94 94 SER A O 1
ATOM 731 N N . GLU A 1 95 ? 12.005 3.311 -15.375 1.00 83.56 95 GLU A N 1
ATOM 732 C CA . GLU A 1 95 ? 12.266 3.073 -13.958 1.00 83.56 95 GLU A CA 1
ATOM 733 C C . GLU A 1 95 ? 12.786 1.650 -13.716 1.00 83.56 95 GLU A C 1
ATOM 735 O O . GLU A 1 95 ? 12.370 0.697 -14.379 1.00 83.56 95 GLU A O 1
ATOM 740 N N . LEU A 1 96 ? 13.713 1.502 -12.766 1.00 86.75 96 LEU A N 1
ATOM 741 C CA . LEU A 1 96 ? 14.232 0.200 -12.361 1.00 86.75 96 LEU A CA 1
ATOM 742 C C . LEU A 1 96 ? 13.174 -0.576 -11.574 1.00 86.75 96 LEU A C 1
ATOM 744 O O . LEU A 1 96 ? 12.600 -0.073 -10.614 1.00 86.75 96 LEU A O 1
ATOM 748 N N . ASN A 1 97 ? 12.997 -1.844 -11.929 1.00 90.31 97 ASN A N 1
ATOM 749 C CA . ASN A 1 97 ? 12.012 -2.710 -11.291 1.00 90.31 97 ASN A CA 1
ATOM 750 C C . ASN A 1 97 ? 12.314 -3.062 -9.843 1.00 90.31 97 ASN A C 1
ATOM 752 O O . ASN A 1 97 ? 11.418 -3.087 -8.999 1.00 90.31 97 ASN A O 1
ATOM 756 N N . GLN A 1 98 ? 13.585 -3.338 -9.559 1.00 91.50 98 GLN A N 1
ATOM 757 C CA . GLN A 1 98 ? 14.008 -3.858 -8.266 1.00 91.50 98 GLN A CA 1
ATOM 758 C C . GLN A 1 98 ? 13.645 -2.916 -7.098 1.00 91.50 98 GLN A C 1
ATOM 760 O O . GLN A 1 98 ? 13.052 -3.403 -6.132 1.00 91.50 98 GLN A O 1
ATOM 765 N N . PRO A 1 99 ? 13.899 -1.591 -7.173 1.00 92.38 99 PRO A N 1
ATOM 766 C CA . PRO A 1 99 ? 13.451 -0.653 -6.143 1.00 92.38 99 PRO A CA 1
ATOM 767 C C . PRO A 1 99 ? 11.933 -0.644 -5.929 1.00 92.38 99 PRO A C 1
ATOM 769 O O . PRO A 1 99 ? 11.477 -0.606 -4.788 1.00 92.38 99 PRO A O 1
ATOM 772 N N . VAL A 1 100 ? 11.133 -0.717 -6.998 1.00 92.38 100 VAL A N 1
ATOM 773 C CA . VAL A 1 100 ? 9.664 -0.706 -6.882 1.00 92.38 100 VAL A CA 1
ATOM 774 C C . VAL A 1 100 ? 9.158 -1.987 -6.233 1.00 92.38 100 VAL A C 1
ATOM 776 O O . VAL A 1 100 ? 8.317 -1.944 -5.335 1.00 92.38 100 VAL A O 1
ATOM 779 N N . TYR A 1 101 ? 9.713 -3.128 -6.636 1.00 94.81 101 TYR A N 1
ATOM 780 C CA . TYR A 1 101 ? 9.404 -4.421 -6.041 1.00 94.81 101 TYR A CA 1
ATOM 781 C C . TYR A 1 101 ? 9.710 -4.439 -4.531 1.00 94.81 101 TYR A C 1
ATOM 783 O O . TYR A 1 101 ? 8.853 -4.824 -3.734 1.00 94.81 101 TYR A O 1
ATOM 791 N N . GLN A 1 102 ? 10.884 -3.947 -4.119 1.00 95.75 102 GLN A N 1
ATOM 792 C CA . GLN A 1 102 ? 11.277 -3.844 -2.705 1.00 95.75 102 GLN A CA 1
ATOM 793 C C . GLN A 1 102 ? 10.392 -2.872 -1.910 1.00 95.75 102 GLN A C 1
ATOM 795 O O . GLN A 1 102 ? 9.994 -3.166 -0.776 1.00 95.75 102 GLN A O 1
ATOM 800 N N . ALA A 1 103 ? 10.031 -1.735 -2.508 1.00 95.00 103 ALA A N 1
ATOM 801 C CA . ALA A 1 103 ? 9.112 -0.785 -1.891 1.00 95.00 103 ALA A CA 1
ATOM 802 C C . ALA A 1 103 ? 7.732 -1.429 -1.667 1.00 95.00 103 ALA A C 1
ATOM 804 O O . ALA A 1 103 ? 7.164 -1.323 -0.581 1.00 95.00 103 ALA A O 1
ATOM 805 N N . LEU A 1 104 ? 7.218 -2.179 -2.648 1.00 96.88 104 LEU A N 1
ATOM 806 C CA . LEU A 1 104 ? 5.951 -2.904 -2.526 1.00 96.88 104 LEU A CA 1
ATOM 807 C C . LEU A 1 104 ? 6.006 -4.037 -1.490 1.00 96.88 104 LEU A C 1
ATOM 809 O O . LEU A 1 104 ? 4.992 -4.318 -0.847 1.00 96.88 104 LEU A O 1
ATOM 813 N N . GLN A 1 105 ? 7.152 -4.699 -1.308 1.00 97.44 105 GLN A N 1
ATOM 814 C CA . GLN A 1 105 ? 7.338 -5.665 -0.215 1.00 97.44 105 GLN A CA 1
ATOM 815 C C . GLN A 1 105 ? 7.222 -4.981 1.150 1.00 97.44 105 GLN A C 1
ATOM 817 O O . GLN A 1 105 ? 6.490 -5.452 2.024 1.00 97.44 105 GLN A O 1
ATOM 822 N N . SER A 1 106 ? 7.883 -3.834 1.305 1.00 97.12 106 SER A N 1
ATOM 823 C CA . SER A 1 106 ? 7.835 -3.038 2.535 1.00 97.12 106 SER A CA 1
ATOM 824 C C . SER A 1 106 ? 6.418 -2.527 2.817 1.00 97.12 106 SER A C 1
ATOM 826 O O . SER A 1 106 ? 5.937 -2.643 3.946 1.00 97.12 106 SER A O 1
ATOM 828 N N . LEU A 1 107 ? 5.707 -2.068 1.781 1.00 95.94 107 LEU A N 1
ATOM 829 C CA . LEU A 1 107 ? 4.309 -1.649 1.877 1.00 95.94 107 LEU A CA 1
ATOM 830 C C . LEU A 1 107 ? 3.405 -2.793 2.351 1.00 95.94 107 LEU A C 1
ATOM 832 O O . LEU A 1 107 ? 2.602 -2.602 3.263 1.00 95.94 107 LEU A O 1
ATOM 836 N N . SER A 1 108 ? 3.550 -3.988 1.768 1.00 97.12 108 SER A N 1
ATOM 837 C CA . SER A 1 108 ? 2.774 -5.171 2.167 1.00 97.12 108 SER A CA 1
ATOM 838 C C . SER A 1 108 ? 2.966 -5.500 3.648 1.00 97.12 108 SER A C 1
ATOM 840 O O . SER A 1 108 ? 2.000 -5.821 4.342 1.00 97.12 108 SER A O 1
ATOM 842 N N . SER A 1 109 ? 4.207 -5.407 4.130 1.00 96.31 109 SER A N 1
ATOM 843 C CA . SER A 1 109 ? 4.541 -5.640 5.535 1.00 96.31 109 SER A CA 1
ATOM 844 C C . SER A 1 109 ? 3.891 -4.588 6.439 1.00 96.31 109 SER A C 1
ATOM 846 O O . SER A 1 109 ? 3.175 -4.939 7.376 1.00 96.31 109 SER A O 1
ATOM 848 N N . ALA A 1 110 ? 4.042 -3.300 6.113 1.00 94.81 110 ALA A N 1
ATOM 849 C CA . ALA A 1 110 ? 3.486 -2.201 6.903 1.00 94.81 110 ALA A CA 1
ATOM 850 C C . ALA A 1 110 ? 1.952 -2.246 7.003 1.00 94.81 110 ALA A C 1
ATOM 852 O O . ALA A 1 110 ? 1.402 -2.073 8.088 1.00 94.81 110 ALA A O 1
ATOM 853 N N . VAL A 1 111 ? 1.258 -2.524 5.894 1.00 94.88 111 VAL A N 1
ATOM 854 C CA . VAL A 1 111 ? -0.210 -2.668 5.871 1.00 94.88 111 VAL A CA 1
ATOM 855 C C . VAL A 1 111 ? -0.664 -3.844 6.736 1.00 94.88 111 VAL A C 1
ATOM 857 O O . VAL A 1 111 ? -1.655 -3.737 7.459 1.00 94.88 111 VAL A O 1
ATOM 860 N N . SER A 1 112 ? 0.068 -4.960 6.678 1.00 95.00 112 SER A N 1
ATOM 861 C CA . SER A 1 112 ? -0.256 -6.161 7.453 1.00 95.00 112 SER A CA 1
ATOM 862 C C . SER A 1 112 ? -0.050 -5.943 8.951 1.00 95.00 112 SER A C 1
ATOM 864 O O . SER A 1 112 ? -0.924 -6.315 9.729 1.00 95.00 112 SER A O 1
ATOM 866 N N . MET A 1 113 ? 1.061 -5.312 9.348 1.00 93.50 113 MET A N 1
ATOM 867 C CA . MET A 1 113 ? 1.349 -4.989 10.751 1.00 93.50 113 MET A CA 1
ATOM 868 C C . MET A 1 113 ? 0.319 -4.013 11.316 1.00 93.50 113 MET A C 1
ATOM 870 O O . MET A 1 113 ? -0.332 -4.331 12.303 1.00 93.50 113 MET A O 1
ATOM 874 N N . TYR A 1 114 ? 0.054 -2.900 10.626 1.00 91.12 114 TYR A N 1
ATOM 875 C CA . TYR A 1 114 ? -0.913 -1.912 11.110 1.00 91.12 114 TYR A CA 1
ATOM 876 C C . TYR A 1 114 ? -2.326 -2.496 11.270 1.00 91.12 114 TYR A C 1
ATOM 878 O O . TYR A 1 114 ? -3.012 -2.256 12.265 1.00 91.12 114 TYR A O 1
ATOM 886 N N . GLY A 1 115 ? -2.770 -3.309 10.304 1.00 91.81 115 GLY A N 1
ATOM 887 C CA . GLY A 1 115 ? -4.053 -4.000 10.405 1.00 91.81 115 GLY A CA 1
ATOM 888 C C . GLY A 1 115 ? -4.095 -5.047 11.517 1.00 91.81 115 GLY A C 1
ATOM 889 O O . GLY A 1 115 ? -5.126 -5.191 12.175 1.00 91.81 115 GLY A O 1
ATOM 890 N N . HIS A 1 116 ? -2.991 -5.762 11.744 1.00 92.69 116 HIS A N 1
ATOM 891 C CA . HIS A 1 116 ? -2.867 -6.714 12.844 1.00 92.69 116 HIS A CA 1
ATOM 892 C C . HIS A 1 116 ? -2.957 -6.013 14.203 1.00 92.69 116 HIS A C 1
ATOM 894 O O . HIS A 1 116 ? -3.771 -6.416 15.035 1.00 92.69 116 HIS A O 1
ATOM 900 N N . ASP A 1 117 ? -2.200 -4.937 14.395 1.00 90.00 117 ASP A N 1
ATOM 901 C CA . ASP A 1 117 ? -2.116 -4.226 15.668 1.00 90.00 117 ASP A CA 1
ATOM 902 C C . ASP A 1 117 ? -3.469 -3.615 16.043 1.00 90.00 117 ASP A C 1
ATOM 904 O O . ASP A 1 117 ? -3.979 -3.851 17.141 1.00 90.00 117 ASP A O 1
ATOM 908 N N . LEU A 1 118 ? -4.146 -2.950 15.101 1.00 87.75 118 LEU A N 1
ATOM 909 C CA . LEU A 1 118 ? -5.491 -2.419 15.339 1.00 87.75 118 LEU A CA 1
ATOM 910 C C . LEU A 1 118 ? -6.541 -3.511 15.589 1.00 87.75 118 LEU A C 1
ATOM 912 O O . LEU A 1 118 ? -7.460 -3.307 16.390 1.00 87.75 118 LEU A O 1
ATOM 916 N N . ALA A 1 119 ? -6.441 -4.657 14.910 1.00 89.19 119 ALA A N 1
ATOM 917 C CA . ALA A 1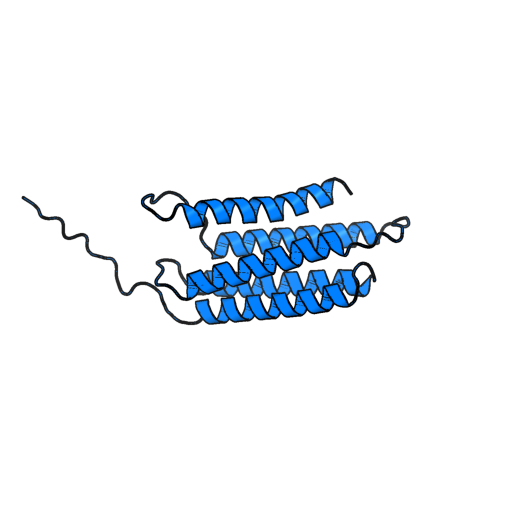 119 ? -7.354 -5.775 15.136 1.00 89.19 119 ALA A CA 1
ATOM 918 C C . ALA A 1 119 ? -7.120 -6.418 16.511 1.00 89.19 119 ALA A C 1
ATOM 920 O O . ALA A 1 119 ? -8.086 -6.737 17.203 1.00 89.19 119 ALA A O 1
ATOM 921 N N . SER A 1 120 ? -5.859 -6.556 16.936 1.00 89.00 120 SER A N 1
ATOM 922 C CA . SER A 1 120 ? -5.487 -7.118 18.242 1.00 89.00 120 SER A CA 1
ATOM 923 C C . SER A 1 120 ? -6.033 -6.290 19.411 1.00 89.00 120 SER A C 1
ATOM 925 O O . SER A 1 120 ? -6.432 -6.838 20.437 1.00 89.00 120 SER A O 1
ATOM 927 N N . GLN A 1 121 ? -6.143 -4.974 19.211 1.00 85.88 121 GLN A N 1
ATOM 928 C CA . GLN A 1 121 ? -6.692 -4.019 20.173 1.00 85.88 121 GLN A CA 1
ATOM 929 C C . GLN A 1 121 ? -8.221 -3.862 20.066 1.00 85.88 121 GLN A C 1
ATOM 931 O O . GLN A 1 121 ? -8.802 -3.024 20.750 1.00 85.88 121 GLN A O 1
ATOM 936 N N . ASN A 1 122 ? -8.898 -4.647 19.215 1.00 85.25 122 ASN A N 1
ATOM 937 C CA . ASN A 1 122 ? -10.337 -4.541 18.925 1.00 85.25 122 ASN A CA 1
ATOM 938 C C . ASN A 1 122 ? -10.787 -3.145 18.435 1.00 85.25 122 ASN A C 1
ATOM 940 O O . ASN A 1 122 ? -11.952 -2.772 18.580 1.00 85.25 122 ASN A O 1
ATOM 944 N N . ILE A 1 123 ? -9.880 -2.371 17.829 1.00 84.38 123 ILE A N 1
ATOM 945 C CA . ILE A 1 123 ? -10.152 -1.009 17.329 1.00 84.38 123 ILE A CA 1
ATOM 946 C C . ILE A 1 123 ? -10.845 -1.047 15.964 1.00 84.38 123 ILE A C 1
ATOM 948 O O . ILE A 1 123 ? -11.670 -0.184 15.636 1.00 84.38 123 ILE A O 1
ATOM 952 N N . ILE A 1 124 ? -10.517 -2.066 15.169 1.00 86.06 124 ILE A N 1
ATOM 953 C CA . ILE A 1 124 ? -11.144 -2.347 13.880 1.00 86.06 124 ILE A CA 1
ATOM 954 C C . ILE A 1 124 ? -11.911 -3.669 13.926 1.00 86.06 124 ILE A C 1
ATOM 956 O O . ILE A 1 124 ? -11.564 -4.603 14.644 1.00 86.06 124 ILE A O 1
ATOM 960 N N . GLN A 1 125 ? -12.977 -3.741 13.140 1.00 87.44 125 GLN A N 1
ATOM 961 C CA . GLN A 1 125 ? -13.852 -4.902 13.034 1.00 87.44 125 GLN A CA 1
ATOM 962 C C . GLN A 1 125 ? -13.338 -5.926 12.010 1.00 87.44 125 GLN A C 1
ATOM 964 O O . GLN A 1 125 ? -12.463 -5.664 11.188 1.00 87.44 125 GLN A O 1
ATOM 969 N N . ARG A 1 126 ? -13.953 -7.112 12.005 1.00 87.12 126 ARG A N 1
ATOM 970 C CA . ARG A 1 126 ? -13.592 -8.222 11.107 1.00 87.12 126 ARG A CA 1
ATOM 971 C C . ARG A 1 126 ? -13.678 -7.873 9.615 1.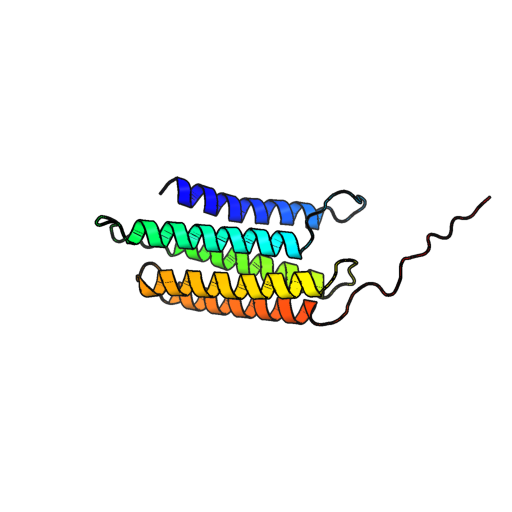00 87.12 126 ARG A C 1
ATOM 973 O O . ARG A 1 126 ? -12.880 -8.360 8.820 1.00 87.12 126 ARG A O 1
ATOM 980 N N . ASN A 1 127 ? -14.643 -7.042 9.225 1.00 88.38 127 ASN A N 1
ATOM 981 C CA . ASN A 1 127 ? -14.783 -6.540 7.852 1.00 88.38 127 ASN A CA 1
ATOM 982 C C . ASN A 1 127 ? -13.552 -5.722 7.408 1.00 88.38 127 ASN A C 1
ATOM 984 O O . ASN A 1 127 ? -13.099 -5.876 6.274 1.00 88.38 127 ASN A O 1
ATOM 988 N N . SER A 1 128 ? -12.965 -4.932 8.308 1.00 87.88 128 SER A N 1
ATOM 989 C CA . SER A 1 128 ? -11.708 -4.203 8.112 1.00 87.88 128 SER A CA 1
ATOM 990 C C . SER A 1 128 ? -10.544 -5.147 7.872 1.00 87.88 128 SER A C 1
ATOM 992 O O . SER A 1 128 ? -9.812 -4.959 6.904 1.00 87.88 128 SER A O 1
ATOM 994 N N . THR A 1 129 ? -10.440 -6.227 8.647 1.00 89.19 129 THR A N 1
ATOM 995 C CA . THR A 1 129 ? -9.420 -7.263 8.429 1.00 89.19 129 THR A CA 1
ATOM 996 C C . THR A 1 129 ? -9.536 -7.911 7.044 1.00 89.19 129 THR A C 1
ATOM 998 O O . THR A 1 129 ? -8.531 -8.084 6.358 1.00 89.19 129 THR A O 1
ATOM 1001 N N . ILE A 1 130 ? -10.753 -8.228 6.583 1.00 92.31 130 ILE A N 1
ATOM 1002 C CA . ILE A 1 130 ? -10.977 -8.808 5.243 1.00 92.31 130 ILE A CA 1
ATOM 1003 C C . ILE A 1 130 ? -10.531 -7.839 4.139 1.00 92.31 130 ILE A C 1
ATOM 1005 O O . ILE A 1 130 ? -9.884 -8.251 3.170 1.00 92.31 130 ILE A O 1
ATOM 1009 N N . ARG A 1 131 ? -10.832 -6.542 4.283 1.00 91.19 131 ARG A N 1
ATOM 1010 C CA . ARG A 1 131 ? -10.355 -5.533 3.329 1.00 91.19 131 ARG A CA 1
ATOM 1011 C C . ARG A 1 131 ? -8.833 -5.424 3.339 1.00 91.19 131 ARG A C 1
ATOM 1013 O O . ARG A 1 131 ? -8.241 -5.357 2.269 1.00 91.19 131 ARG A O 1
ATOM 1020 N N . THR A 1 132 ? -8.186 -5.498 4.502 1.00 94.38 132 THR A N 1
ATOM 1021 C CA . THR A 1 132 ? -6.715 -5.516 4.594 1.00 94.38 132 THR A CA 1
ATOM 1022 C C . THR A 1 132 ? -6.109 -6.684 3.825 1.00 94.38 132 THR A C 1
ATOM 1024 O O . THR A 1 132 ? -5.162 -6.484 3.070 1.00 94.38 132 THR A O 1
ATOM 1027 N N . LEU A 1 133 ? -6.689 -7.883 3.938 1.00 94.31 133 LEU A N 1
ATOM 1028 C CA . LEU A 1 133 ? -6.256 -9.055 3.165 1.00 94.31 133 LEU A CA 1
ATOM 1029 C C . LEU A 1 133 ? -6.454 -8.860 1.653 1.00 94.31 133 LEU A C 1
ATOM 1031 O O . LEU A 1 133 ? -5.596 -9.238 0.850 1.00 94.31 133 LEU A O 1
ATOM 1035 N N . THR A 1 134 ? -7.569 -8.238 1.263 1.00 95.50 134 THR A N 1
ATOM 1036 C CA . THR A 1 134 ? -7.859 -7.903 -0.141 1.00 95.50 134 THR A CA 1
ATOM 1037 C C . THR A 1 134 ? -6.810 -6.938 -0.697 1.00 95.50 134 THR A C 1
ATOM 1039 O O . THR A 1 134 ? -6.236 -7.184 -1.758 1.00 95.50 134 THR A O 1
ATOM 1042 N N . THR A 1 135 ? -6.488 -5.886 0.054 1.00 95.38 135 THR A N 1
ATOM 1043 C CA . THR A 1 135 ? -5.445 -4.918 -0.300 1.00 95.38 135 THR A CA 1
ATOM 1044 C C . THR A 1 135 ? -4.057 -5.550 -0.333 1.00 95.38 135 THR A C 1
ATOM 1046 O O . THR A 1 135 ? -3.313 -5.314 -1.282 1.00 95.38 135 THR A O 1
ATOM 1049 N N . GLY A 1 136 ? -3.718 -6.418 0.624 1.00 96.56 136 GLY A N 1
ATOM 1050 C CA . GLY A 1 136 ? -2.473 -7.192 0.600 1.00 96.56 136 GLY A CA 1
ATOM 1051 C C . GLY A 1 136 ? -2.338 -8.025 -0.677 1.00 96.56 136 GLY A C 1
ATOM 1052 O O . GLY A 1 136 ? -1.306 -7.990 -1.344 1.00 96.56 136 GLY A O 1
ATOM 1053 N N . SER A 1 137 ? -3.421 -8.685 -1.094 1.00 97.25 137 SER A N 1
ATOM 1054 C CA . SER A 1 137 ? -3.456 -9.440 -2.354 1.00 97.25 137 SER A CA 1
ATOM 1055 C C . SER A 1 137 ? -3.235 -8.540 -3.576 1.00 97.25 137 SER A C 1
ATOM 1057 O O . SER A 1 137 ? -2.530 -8.921 -4.511 1.00 97.25 137 SER A O 1
ATOM 1059 N N . ALA A 1 138 ? -3.788 -7.325 -3.578 1.00 97.44 138 ALA A N 1
ATOM 1060 C CA . ALA A 1 138 ? -3.547 -6.357 -4.645 1.00 97.44 138 ALA A CA 1
ATOM 1061 C C . ALA A 1 138 ? -2.086 -5.886 -4.694 1.00 97.44 138 ALA A C 1
ATOM 1063 O O . ALA A 1 138 ? -1.509 -5.825 -5.781 1.00 97.44 138 ALA A O 1
ATOM 1064 N N . ILE A 1 139 ? -1.458 -5.642 -3.539 1.00 97.75 139 ILE A N 1
ATOM 1065 C CA . ILE A 1 139 ? -0.030 -5.300 -3.456 1.00 97.75 139 ILE A CA 1
ATOM 1066 C C . ILE A 1 139 ? 0.825 -6.432 -4.035 1.00 97.75 139 ILE A C 1
ATOM 1068 O O . ILE A 1 139 ? 1.730 -6.165 -4.821 1.00 97.75 139 ILE A O 1
ATOM 1072 N N . VAL A 1 140 ? 0.511 -7.696 -3.734 1.00 97.19 140 VAL A N 1
ATOM 1073 C CA . VAL A 1 140 ? 1.219 -8.852 -4.314 1.00 97.19 140 VAL A CA 1
ATOM 1074 C C . VAL A 1 140 ? 1.064 -8.902 -5.837 1.00 97.19 140 VAL A C 1
ATOM 1076 O O . VAL A 1 140 ? 2.043 -9.124 -6.549 1.00 97.19 140 VAL A O 1
ATOM 1079 N N . ARG A 1 141 ? -0.128 -8.623 -6.379 1.00 96.69 141 ARG A N 1
ATOM 1080 C CA . ARG A 1 141 ? -0.311 -8.527 -7.842 1.00 96.69 141 ARG A CA 1
ATOM 1081 C C . ARG A 1 141 ? 0.521 -7.399 -8.455 1.00 96.69 141 ARG A C 1
ATOM 1083 O O . ARG A 1 141 ? 1.043 -7.568 -9.559 1.00 96.69 141 ARG A O 1
ATOM 1090 N N . ALA A 1 142 ? 0.658 -6.271 -7.757 1.00 95.81 142 ALA A N 1
ATOM 1091 C CA . ALA A 1 142 ? 1.554 -5.196 -8.166 1.00 95.81 142 ALA A CA 1
ATOM 1092 C C . ALA A 1 142 ? 3.016 -5.663 -8.148 1.00 95.81 142 ALA A C 1
ATOM 1094 O O . ALA A 1 142 ? 3.710 -5.490 -9.145 1.00 95.81 142 ALA A O 1
ATOM 1095 N N . GLN A 1 143 ? 3.464 -6.345 -7.088 1.00 96.19 143 GLN A N 1
ATOM 1096 C CA . GLN A 1 143 ? 4.812 -6.923 -7.014 1.00 96.19 143 GLN A CA 1
ATOM 1097 C C . GLN A 1 143 ? 5.084 -7.847 -8.205 1.00 96.19 143 GLN A C 1
ATOM 1099 O O . GLN A 1 143 ? 6.128 -7.737 -8.838 1.00 96.19 143 GLN A O 1
ATOM 1104 N N . SER A 1 144 ? 4.133 -8.715 -8.565 1.00 94.69 144 SER A N 1
ATOM 1105 C CA . SER A 1 144 ? 4.281 -9.602 -9.725 1.00 94.69 144 SER A CA 1
ATOM 1106 C C . SER A 1 144 ? 4.421 -8.850 -11.053 1.00 94.69 144 SER A C 1
ATOM 1108 O O . SER A 1 144 ? 5.130 -9.323 -11.936 1.00 94.69 144 SER A O 1
ATOM 1110 N N . ALA A 1 145 ? 3.772 -7.690 -11.215 1.00 91.81 145 ALA A N 1
ATOM 1111 C CA . ALA A 1 145 ? 3.944 -6.865 -12.413 1.00 91.81 145 ALA A CA 1
ATOM 1112 C C . ALA A 1 145 ? 5.380 -6.328 -12.516 1.00 91.81 145 ALA A C 1
ATOM 1114 O O . ALA A 1 145 ? 5.997 -6.435 -13.569 1.00 91.81 145 ALA A O 1
ATOM 1115 N N . TRP A 1 146 ? 5.932 -5.856 -11.399 1.00 92.69 146 TRP A N 1
ATOM 1116 C CA . TRP A 1 146 ? 7.290 -5.312 -11.320 1.00 92.69 146 TRP A CA 1
ATOM 1117 C C . TRP A 1 146 ? 8.387 -6.380 -11.190 1.00 92.69 146 TRP A C 1
ATOM 1119 O O . TRP A 1 146 ? 9.564 -6.062 -11.299 1.00 92.69 146 TRP A O 1
ATOM 1129 N N . ALA A 1 147 ? 8.040 -7.653 -10.997 1.00 90.06 147 ALA A N 1
ATOM 1130 C CA . ALA A 1 147 ? 9.008 -8.751 -10.991 1.00 90.06 147 ALA A CA 1
ATOM 1131 C C . ALA A 1 147 ? 9.523 -9.096 -12.402 1.00 90.06 147 ALA A C 1
ATOM 1133 O O . ALA A 1 147 ? 10.621 -9.630 -12.550 1.00 90.06 147 ALA A O 1
ATOM 1134 N N . ASN A 1 148 ? 8.747 -8.789 -13.447 1.00 80.25 148 ASN A N 1
ATOM 1135 C CA . ASN A 1 148 ? 9.111 -9.081 -14.833 1.00 80.25 148 ASN A CA 1
ATOM 1136 C C . ASN A 1 148 ? 9.847 -7.896 -15.453 1.00 80.25 148 ASN A C 1
ATOM 1138 O O . ASN A 1 148 ? 9.361 -6.775 -15.370 1.00 80.25 148 ASN A O 1
ATOM 1142 N N . ASN A 1 149 ? 10.979 -8.129 -16.123 1.00 67.12 149 ASN A N 1
ATOM 1143 C CA . ASN A 1 149 ? 11.764 -7.063 -16.748 1.00 67.12 149 ASN A CA 1
ATOM 1144 C C . ASN A 1 149 ? 11.034 -6.472 -17.974 1.00 67.12 149 ASN A C 1
ATOM 1146 O O . ASN A 1 149 ? 11.175 -6.969 -19.089 1.00 67.12 149 ASN A O 1
ATOM 1150 N N . GLN A 1 150 ? 10.227 -5.435 -17.744 1.00 69.62 150 GLN A N 1
ATOM 1151 C CA . GLN A 1 150 ? 9.550 -4.616 -18.759 1.00 69.62 150 GLN A CA 1
ATOM 1152 C C . GLN A 1 150 ? 10.270 -3.269 -18.962 1.00 69.62 150 GLN A C 1
ATOM 1154 O O . GLN A 1 150 ? 9.696 -2.310 -19.479 1.00 69.62 150 GLN A O 1
ATOM 1159 N N . ASN A 1 151 ? 11.540 -3.172 -18.555 1.00 72.88 151 ASN A N 1
ATOM 1160 C CA . ASN A 1 151 ? 12.341 -1.977 -18.783 1.00 72.88 151 ASN A CA 1
ATOM 1161 C C . ASN A 1 151 ? 12.583 -1.786 -20.285 1.00 72.88 151 ASN A C 1
ATOM 1163 O O . ASN A 1 151 ? 12.824 -2.760 -21.002 1.00 72.88 151 ASN A O 1
ATOM 1167 N N . TYR A 1 152 ? 12.545 -0.537 -20.765 1.00 65.25 152 TYR A N 1
ATOM 1168 C CA . TYR A 1 152 ? 12.826 -0.239 -22.174 1.00 65.25 152 TYR A CA 1
ATOM 1169 C C . TYR A 1 152 ? 14.166 -0.863 -22.617 1.00 65.25 152 TYR A C 1
ATOM 1171 O O . TYR A 1 152 ? 15.205 -0.549 -22.024 1.00 65.25 152 TYR A O 1
ATOM 1179 N N . PRO A 1 153 ? 14.178 -1.710 -23.664 1.00 57.41 153 PRO A N 1
ATOM 1180 C CA . PRO A 1 153 ? 15.414 -2.211 -24.244 1.00 57.41 153 PRO A CA 1
ATOM 1181 C C . PRO A 1 153 ? 16.090 -1.080 -25.034 1.00 57.41 153 PRO A C 1
ATOM 1183 O O . PRO A 1 153 ? 15.809 -0.868 -26.208 1.00 57.41 153 PRO A O 1
ATOM 1186 N N . GLY A 1 154 ? 16.974 -0.336 -24.367 1.00 55.28 154 GLY A N 1
ATOM 1187 C CA . GLY A 1 154 ? 17.831 0.680 -24.984 1.00 55.28 154 GLY A CA 1
ATOM 1188 C C . GLY A 1 154 ? 17.272 2.106 -24.954 1.00 55.28 154 GLY A C 1
ATOM 1189 O O . GLY A 1 154 ? 16.068 2.347 -25.049 1.00 55.28 154 GLY A O 1
ATOM 1190 N N . LYS A 1 155 ? 18.180 3.084 -24.820 1.00 52.25 155 LYS A N 1
ATOM 1191 C CA . LYS A 1 155 ? 17.881 4.498 -25.080 1.00 52.25 155 LYS A CA 1
ATOM 1192 C C . LYS A 1 155 ? 17.448 4.614 -26.545 1.00 52.25 155 LYS A C 1
ATOM 1194 O O . LYS A 1 155 ? 18.132 4.075 -27.410 1.00 52.25 155 LYS A O 1
ATOM 1199 N N . ARG A 1 156 ? 16.367 5.345 -26.848 1.00 52.34 156 ARG A N 1
ATOM 1200 C CA . ARG A 1 156 ? 16.216 5.886 -28.207 1.00 52.34 156 ARG A CA 1
ATOM 1201 C C . ARG A 1 156 ? 17.415 6.798 -28.423 1.00 52.34 156 ARG A C 1
ATOM 1203 O O . ARG A 1 156 ? 17.487 7.849 -27.792 1.00 52.34 156 ARG A O 1
ATOM 1210 N N . GLU A 1 157 ? 18.357 6.386 -29.259 1.00 51.84 157 GLU A N 1
ATOM 1211 C CA . GLU A 1 157 ? 19.275 7.333 -29.875 1.00 51.84 157 GLU A CA 1
ATOM 1212 C C . GLU A 1 157 ? 18.387 8.334 -30.613 1.00 51.84 157 GLU A C 1
ATOM 1214 O O . GLU A 1 157 ? 17.678 7.987 -31.561 1.00 51.84 157 GLU A O 1
ATOM 1219 N N . ALA A 1 158 ? 18.303 9.555 -30.084 1.00 52.41 158 ALA A N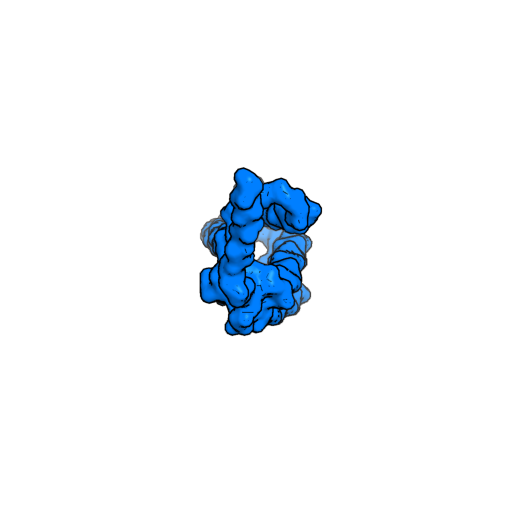 1
ATOM 1220 C CA . ALA A 1 158 ? 17.724 10.653 -30.825 1.00 52.41 158 ALA A CA 1
ATOM 1221 C C . ALA A 1 158 ? 18.624 10.819 -32.048 1.00 52.41 158 ALA A C 1
ATOM 1223 O O . ALA A 1 158 ? 19.778 11.216 -31.917 1.00 52.41 158 ALA A O 1
ATOM 1224 N N . PHE A 1 159 ? 18.126 10.411 -33.211 1.00 50.12 159 PHE A N 1
ATOM 1225 C CA . PHE A 1 159 ? 18.804 10.629 -34.478 1.00 50.12 159 PHE A CA 1
ATOM 1226 C C . PHE A 1 159 ? 18.824 12.146 -34.700 1.00 50.12 159 PHE A C 1
ATOM 1228 O O . PHE A 1 159 ? 17.851 12.732 -35.179 1.00 50.12 159 PHE A O 1
ATOM 1235 N N . GLU A 1 160 ? 19.891 12.800 -34.242 1.00 51.78 160 GLU A N 1
ATOM 1236 C CA . GLU A 1 160 ? 20.176 14.190 -34.567 1.00 51.78 160 GLU A CA 1
ATOM 1237 C C . GLU A 1 160 ? 20.499 14.241 -36.059 1.00 51.78 160 GLU A C 1
ATOM 1239 O O . GLU A 1 160 ? 21.577 13.848 -36.503 1.00 51.78 160 GLU A O 1
ATOM 1244 N N . TRP A 1 161 ? 19.535 14.690 -36.860 1.00 55.16 161 TRP A N 1
ATOM 1245 C CA . TRP A 1 161 ? 19.811 15.111 -38.224 1.00 55.16 161 TRP A CA 1
ATOM 1246 C C . TRP A 1 161 ? 20.665 16.375 -38.149 1.00 55.16 161 TRP A C 1
ATOM 1248 O O . TRP A 1 161 ? 20.145 17.471 -37.950 1.00 55.16 161 TRP A O 1
ATOM 1258 N N . THR A 1 162 ? 21.980 16.229 -38.284 1.00 63.00 162 THR A N 1
ATOM 1259 C CA . THR A 1 162 ? 22.853 17.362 -38.590 1.00 63.00 162 THR A CA 1
ATOM 1260 C C . THR A 1 162 ? 22.576 17.781 -40.034 1.00 63.00 162 THR A C 1
ATOM 1262 O O . THR A 1 162 ? 22.940 17.056 -40.963 1.00 63.00 162 THR A O 1
ATOM 1265 N N . SER A 1 163 ? 21.868 18.898 -40.203 1.00 62.81 163 SER A N 1
ATOM 1266 C CA . SER A 1 163 ? 21.691 19.607 -41.478 1.00 62.81 163 SER A CA 1
ATOM 1267 C C . SER A 1 163 ? 22.936 20.393 -41.859 1.00 62.81 163 SER A C 1
ATOM 1269 O O . SER A 1 163 ? 23.468 21.058 -40.940 1.00 62.81 163 SER A O 1
#